Protein AF-A0A3M1Q0U5-F1 (afdb_monomer_lite)

Sequence (50 aa):
MTSRLLRVLHGEVLHPPPVWLMRQAGRYLPEYRAVRARFPDFLSLVHDPE

Secondary structure (DSSP, 8-state):
---HHHHHHTT---SSPP---TT-SSTTSHHHHHHHHTSSSHHHHHT---

Structure (mmCIF, N/CA/C/O backbone):
data_AF-A0A3M1Q0U5-F1
#
_entry.id   AF-A0A3M1Q0U5-F1
#
loop_
_atom_site.group_PDB
_atom_site.id
_atom_site.type_symbol
_atom_site.label_atom_id
_atom_site.label_alt_id
_atom_site.label_comp_id
_atom_site.label_asym_id
_atom_site.label_entity_id
_atom_site.label_seq_id
_atom_site.pdbx_PDB_ins_code
_atom_site.Cartn_x
_atom_site.Cartn_y
_atom_site.Cartn_z
_atom_site.occupancy
_atom_site.B_iso_or_equiv
_atom_site.auth_seq_id
_atom_site.auth_comp_id
_atom_site.auth_asym_id
_atom_site.auth_atom_id
_atom_site.pdbx_PDB_model_num
ATOM 1 N N . MET A 1 1 ? -15.548 17.869 2.597 1.00 57.72 1 MET A N 1
ATOM 2 C CA . MET A 1 1 ? -16.050 16.532 2.995 1.00 57.72 1 MET A CA 1
ATOM 3 C C . MET A 1 1 ? -14.856 15.663 3.357 1.00 57.72 1 MET A C 1
ATOM 5 O O . MET A 1 1 ? -13.999 15.463 2.508 1.00 57.72 1 MET A O 1
ATOM 9 N N . THR A 1 2 ? -14.753 15.211 4.606 1.00 75.06 2 THR A N 1
ATOM 10 C CA . THR A 1 2 ? -13.621 14.404 5.100 1.00 75.06 2 THR A CA 1
ATOM 11 C C . THR A 1 2 ? -13.767 12.945 4.648 1.00 75.06 2 THR A C 1
ATOM 13 O O . THR A 1 2 ? -14.872 12.400 4.689 1.00 75.06 2 THR A O 1
ATOM 16 N N . SER A 1 3 ? -12.685 12.302 4.188 1.00 92.94 3 SER A N 1
ATOM 17 C CA . SER A 1 3 ? -12.740 10.919 3.680 1.00 92.94 3 SER A CA 1
ATOM 18 C C . SER A 1 3 ? -13.137 9.912 4.776 1.00 92.94 3 SER A C 1
ATOM 20 O O . SER A 1 3 ? -12.877 10.135 5.960 1.00 92.94 3 SER A O 1
ATOM 22 N N . ARG A 1 4 ? -13.748 8.773 4.400 1.00 95.00 4 ARG A N 1
ATOM 23 C CA . ARG A 1 4 ? -14.138 7.713 5.363 1.00 95.00 4 ARG A CA 1
ATOM 24 C C . ARG A 1 4 ? -12.946 7.180 6.160 1.00 95.00 4 ARG A C 1
ATOM 26 O O . ARG A 1 4 ? -13.109 6.862 7.331 1.00 95.00 4 ARG A O 1
ATOM 33 N N . LEU A 1 5 ? -11.769 7.107 5.535 1.00 95.81 5 LEU A N 1
ATOM 34 C CA . LEU A 1 5 ? -10.536 6.680 6.195 1.00 95.81 5 LEU A CA 1
ATOM 35 C C . LEU A 1 5 ? -10.167 7.631 7.338 1.00 95.81 5 LEU A C 1
ATOM 37 O O . LEU A 1 5 ? -9.964 7.185 8.461 1.00 95.81 5 LEU A O 1
ATOM 41 N N . LEU A 1 6 ? -10.145 8.938 7.066 1.00 96.06 6 LEU A N 1
ATOM 42 C CA . LEU A 1 6 ? -9.794 9.946 8.067 1.00 96.06 6 LEU A CA 1
ATOM 43 C C . LEU A 1 6 ? -10.782 9.957 9.240 1.00 96.06 6 LEU A C 1
ATOM 45 O O . LEU A 1 6 ? -10.364 10.061 10.383 1.00 96.06 6 LEU A O 1
ATOM 49 N N . ARG A 1 7 ? -12.081 9.775 8.979 1.00 96.62 7 ARG A N 1
ATOM 50 C CA . ARG A 1 7 ? -13.111 9.686 10.030 1.00 96.62 7 ARG A CA 1
ATOM 51 C C . ARG A 1 7 ? -12.868 8.530 11.005 1.00 96.62 7 ARG A C 1
ATOM 53 O O . ARG A 1 7 ? -12.919 8.734 12.213 1.00 96.62 7 ARG A O 1
ATOM 60 N N . VAL A 1 8 ? -12.539 7.339 10.492 1.00 96.12 8 VAL A N 1
ATOM 61 C CA . VAL A 1 8 ? -12.201 6.186 11.349 1.00 96.12 8 VAL A CA 1
ATOM 62 C C . VAL A 1 8 ? -10.905 6.424 12.121 1.00 96.12 8 VAL A C 1
ATOM 64 O O . VAL A 1 8 ? -10.834 6.090 13.300 1.00 96.12 8 VAL A O 1
ATOM 67 N N . LEU A 1 9 ? -9.905 7.064 11.506 1.00 95.88 9 LEU A N 1
ATOM 68 C CA . LEU A 1 9 ? -8.668 7.452 12.200 1.00 95.88 9 LEU A CA 1
ATOM 69 C C . LEU A 1 9 ? -8.899 8.510 13.295 1.00 95.88 9 LEU A C 1
ATOM 71 O O . LEU A 1 9 ? -8.120 8.581 14.240 1.00 95.88 9 LEU A O 1
ATOM 75 N N . HIS A 1 10 ? -9.982 9.286 13.205 1.00 96.56 10 HIS A N 1
ATOM 76 C CA . HIS A 1 10 ? -10.438 10.209 14.249 1.00 96.56 10 HIS A CA 1
ATOM 77 C C . HIS A 1 10 ? -11.326 9.554 15.325 1.00 96.56 10 HIS A C 1
ATOM 79 O O . HIS A 1 10 ? -11.816 10.250 16.211 1.00 96.56 10 HIS A O 1
ATOM 85 N N . GLY A 1 11 ? -11.518 8.232 15.286 1.00 96.31 11 GLY A N 1
ATOM 86 C CA . GLY A 1 11 ? -12.257 7.483 16.307 1.00 96.31 11 GLY A CA 1
ATOM 87 C C . GLY A 1 11 ? -13.750 7.300 16.024 1.00 96.31 11 GLY A C 1
ATOM 88 O O . GLY A 1 11 ? -14.458 6.740 16.859 1.00 96.31 11 GLY A O 1
ATOM 89 N N . GLU A 1 12 ? -14.251 7.724 14.859 1.00 97.50 12 GLU A N 1
ATOM 90 C CA . GLU A 1 12 ? -15.629 7.423 14.463 1.00 97.50 12 GLU A CA 1
ATOM 91 C C . GLU A 1 12 ? -15.786 5.940 14.087 1.00 97.50 12 GLU A C 1
ATOM 93 O O . GLU A 1 12 ? -15.049 5.408 13.254 1.00 97.50 12 GLU A O 1
ATOM 98 N N . VAL A 1 13 ? -16.809 5.275 14.630 1.00 96.75 13 VAL A N 1
ATOM 99 C CA . VAL A 1 13 ? -17.179 3.912 14.220 1.00 96.75 13 VAL A CA 1
ATOM 100 C C . VAL A 1 13 ? -18.030 3.982 12.951 1.00 96.75 13 VAL A C 1
ATOM 102 O O . VAL A 1 13 ? -19.142 4.506 12.970 1.00 96.75 13 VAL A O 1
ATOM 105 N N . LEU A 1 14 ? -17.524 3.438 11.839 1.00 96.31 14 LEU A N 1
ATOM 106 C CA . LEU A 1 14 ? -18.234 3.392 10.555 1.00 96.31 14 LEU A CA 1
ATOM 107 C C . LEU A 1 14 ? -18.560 1.958 10.134 1.00 96.31 14 LEU A C 1
ATOM 109 O O . LEU A 1 14 ? -17.723 1.066 10.254 1.00 96.31 14 LEU A O 1
ATOM 113 N N . HIS A 1 15 ? -19.740 1.766 9.532 1.00 95.69 15 HIS A N 1
ATOM 114 C CA . HIS A 1 15 ? -20.124 0.516 8.876 1.00 95.69 15 HIS A CA 1
ATOM 115 C C . HIS A 1 15 ? -20.472 0.761 7.392 1.00 95.69 15 HIS A C 1
ATOM 117 O O . HIS A 1 15 ? -21.265 1.652 7.078 1.00 95.69 15 HIS A O 1
ATOM 123 N N . PRO A 1 16 ? -19.895 -0.000 6.445 1.00 93.19 16 PRO A N 1
ATOM 124 C CA . PRO A 1 16 ? -18.704 -0.838 6.620 1.00 93.19 16 PRO A CA 1
ATOM 125 C C . PRO A 1 16 ? -17.453 0.002 6.953 1.00 93.19 16 PRO A C 1
ATOM 127 O O . PRO A 1 16 ? -17.402 1.189 6.584 1.00 93.19 16 PRO A O 1
ATOM 130 N N . PRO A 1 17 ? -16.448 -0.584 7.633 1.00 95.19 17 PRO A N 1
ATOM 131 C CA . PRO A 1 17 ? -15.165 0.074 7.826 1.00 95.19 17 PRO A CA 1
ATOM 132 C C . PRO A 1 17 ? -14.457 0.245 6.470 1.00 95.19 17 PRO A C 1
ATOM 134 O O . PRO A 1 17 ? -14.592 -0.611 5.590 1.00 95.19 17 PRO A O 1
ATOM 137 N N . PRO A 1 18 ? -13.719 1.346 6.2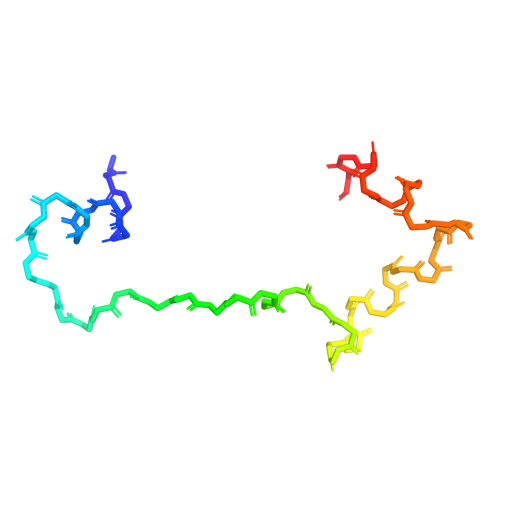57 1.00 96.38 18 PRO A N 1
ATOM 138 C CA . PRO A 1 18 ? -12.875 1.490 5.081 1.00 96.38 18 PRO A CA 1
ATOM 139 C C . PRO A 1 18 ? -11.738 0.462 5.133 1.00 96.38 18 PRO A C 1
ATOM 141 O O . PRO A 1 18 ? -11.175 0.202 6.196 1.00 96.38 18 PRO A O 1
ATOM 144 N N . VAL A 1 19 ? -11.381 -0.099 3.980 1.00 95.75 19 VAL A N 1
ATOM 145 C CA . VAL A 1 19 ? -10.314 -1.099 3.850 1.00 95.75 19 VAL A CA 1
ATOM 146 C C . VAL A 1 19 ? -9.280 -0.602 2.850 1.00 95.75 19 VAL A C 1
ATOM 148 O O . VAL A 1 19 ? -9.618 0.039 1.856 1.00 95.75 19 VAL A O 1
ATOM 151 N N . TRP A 1 20 ? -8.018 -0.917 3.119 1.00 95.69 20 TRP A N 1
ATOM 152 C CA . TRP A 1 20 ? -6.901 -0.751 2.200 1.00 95.69 20 TRP A CA 1
ATOM 153 C C . TRP A 1 20 ? -5.977 -1.961 2.341 1.00 95.69 20 TRP A C 1
ATOM 155 O O . TRP A 1 20 ? -5.939 -2.593 3.399 1.00 95.69 20 TRP A O 1
ATOM 165 N N . LEU A 1 2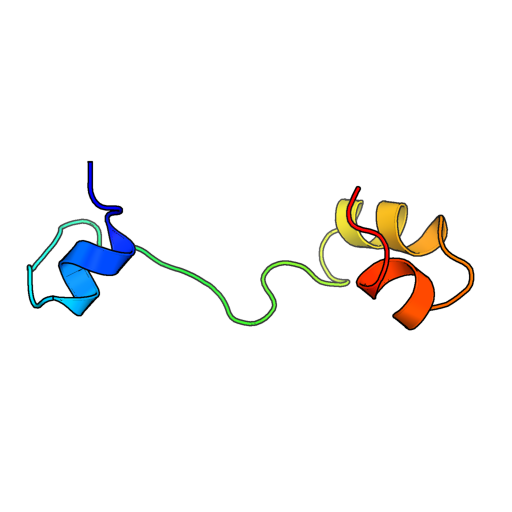1 ? -5.239 -2.292 1.283 1.00 96.88 21 LEU A N 1
ATOM 166 C CA . LEU A 1 21 ? -4.270 -3.384 1.319 1.00 96.88 21 LEU A CA 1
ATOM 167 C C . LEU A 1 21 ? -2.862 -2.833 1.108 1.00 96.88 21 LEU A C 1
ATOM 169 O O . LEU A 1 21 ? -2.608 -2.038 0.196 1.00 96.88 21 LEU A O 1
ATOM 173 N N . MET A 1 22 ? -1.916 -3.296 1.925 1.00 97.31 22 MET A N 1
ATOM 174 C CA . MET A 1 22 ? -0.505 -3.033 1.665 1.00 97.31 22 MET A CA 1
ATOM 175 C C . MET A 1 22 ? -0.134 -3.625 0.304 1.00 97.31 22 MET A C 1
ATOM 177 O O . MET A 1 22 ? -0.410 -4.790 0.031 1.00 97.31 22 MET A O 1
ATOM 181 N N . ARG A 1 23 ? 0.515 -2.815 -0.543 1.00 95.38 23 ARG A N 1
ATOM 182 C CA . ARG A 1 23 ? 0.913 -3.192 -1.913 1.00 95.38 23 ARG A CA 1
ATOM 183 C C . ARG A 1 23 ? -0.266 -3.554 -2.834 1.00 95.38 23 ARG A C 1
ATOM 185 O O . ARG A 1 23 ? -0.091 -4.358 -3.745 1.00 95.38 23 ARG A O 1
ATOM 192 N N . GLN A 1 24 ? -1.428 -2.918 -2.651 1.00 96.88 24 GLN A N 1
ATOM 193 C CA . GLN A 1 24 ? -2.591 -3.065 -3.545 1.00 96.88 24 GLN A CA 1
ATOM 194 C C . GLN A 1 24 ? -2.310 -2.710 -5.018 1.00 96.88 24 GLN A C 1
ATOM 196 O O . GLN A 1 24 ? -3.004 -3.174 -5.910 1.00 96.88 24 GLN A O 1
ATOM 201 N N . ALA A 1 25 ? -1.291 -1.893 -5.293 1.00 96.00 25 ALA A N 1
ATOM 202 C CA . ALA A 1 25 ? -0.787 -1.664 -6.643 1.00 96.00 25 ALA A CA 1
ATOM 203 C C . ALA A 1 25 ? 0.523 -2.440 -6.810 1.00 96.00 25 ALA A C 1
ATOM 205 O O . ALA A 1 25 ? 1.563 -2.050 -6.274 1.00 96.00 25 ALA A O 1
ATOM 206 N N . GLY A 1 26 ? 0.473 -3.573 -7.509 1.00 95.12 26 GLY A N 1
ATOM 207 C CA . GLY A 1 26 ? 1.639 -4.434 -7.656 1.00 95.12 26 GLY A CA 1
ATOM 208 C C . GLY A 1 26 ? 1.523 -5.445 -8.787 1.00 95.12 26 GLY A C 1
ATOM 209 O O . GLY A 1 26 ? 0.518 -5.531 -9.483 1.00 95.12 26 GLY A O 1
ATOM 210 N N . ARG A 1 27 ? 2.577 -6.253 -8.946 1.00 95.94 27 ARG A N 1
ATOM 211 C CA . ARG A 1 27 ? 2.784 -7.178 -10.080 1.00 95.94 27 ARG A CA 1
ATOM 212 C C . ARG A 1 27 ? 1.692 -8.235 -10.279 1.00 95.94 27 ARG A C 1
ATOM 214 O O . ARG A 1 27 ? 1.656 -8.853 -11.338 1.00 95.94 27 ARG A O 1
ATOM 221 N N . TYR A 1 28 ? 0.846 -8.464 -9.278 1.00 96.19 28 TYR A N 1
ATOM 222 C CA . TYR A 1 28 ? -0.284 -9.381 -9.402 1.00 96.19 28 TYR A CA 1
ATOM 223 C C . TYR A 1 28 ? -1.382 -8.822 -10.324 1.00 96.19 28 TYR A C 1
ATOM 225 O O . TYR A 1 28 ? -2.091 -9.602 -10.952 1.00 96.19 28 TYR A O 1
ATOM 233 N N . LEU A 1 29 ? -1.477 -7.494 -10.461 1.00 98.06 29 LEU A N 1
ATOM 234 C CA . LEU A 1 29 ? -2.382 -6.830 -11.395 1.00 98.06 29 LEU A CA 1
ATOM 235 C C . LEU A 1 29 ? -1.772 -6.821 -12.810 1.00 98.06 29 LEU A C 1
ATOM 237 O O . LEU A 1 29 ? -0.649 -6.328 -12.992 1.00 98.06 29 LEU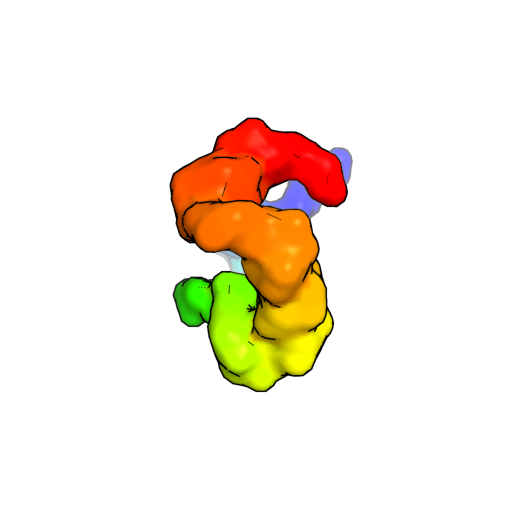 A O 1
ATOM 241 N N . PRO A 1 30 ? -2.458 -7.365 -13.833 1.00 97.88 30 PRO A N 1
ATOM 242 C CA . PRO A 1 30 ? -2.029 -7.262 -15.229 1.00 97.88 30 PRO A CA 1
ATOM 243 C C . PRO A 1 30 ? -1.825 -5.814 -15.696 1.00 97.88 30 PRO A C 1
ATOM 245 O O . PRO A 1 30 ? -0.850 -5.532 -16.389 1.00 97.88 30 PRO A O 1
ATOM 248 N N . GLU A 1 31 ? -2.677 -4.892 -15.256 1.00 97.62 31 GLU A N 1
ATOM 249 C CA . GLU A 1 31 ? -2.646 -3.471 -15.615 1.00 97.62 31 GLU A CA 1
ATOM 250 C C . GLU A 1 31 ? -1.382 -2.797 -15.076 1.00 97.62 31 GLU A C 1
ATOM 252 O O . GLU A 1 31 ? -0.693 -2.083 -15.803 1.00 97.62 31 GLU A O 1
ATOM 257 N N . TYR A 1 32 ? -1.002 -3.102 -13.830 1.00 96.88 32 TYR A N 1
ATOM 258 C CA . TYR A 1 32 ? 0.253 -2.619 -13.249 1.00 96.88 32 TYR A CA 1
ATOM 259 C C . TYR A 1 32 ? 1.466 -3.119 -14.044 1.00 96.88 32 TYR A C 1
ATOM 261 O O . TYR A 1 32 ? 2.412 -2.368 -14.282 1.00 96.88 32 TYR A O 1
ATOM 269 N N . ARG A 1 33 ? 1.453 -4.387 -14.483 1.00 96.25 33 ARG A N 1
ATOM 270 C CA . ARG A 1 33 ? 2.534 -4.948 -15.312 1.00 96.25 33 ARG A CA 1
ATOM 271 C C . ARG A 1 33 ? 2.619 -4.263 -16.676 1.00 96.25 33 ARG A C 1
ATOM 273 O O . ARG A 1 33 ? 3.728 -3.980 -17.120 1.00 96.25 33 ARG A O 1
ATOM 280 N N . ALA A 1 34 ? 1.480 -3.972 -17.304 1.00 97.25 34 ALA A N 1
ATOM 281 C CA . ALA A 1 34 ? 1.431 -3.255 -18.575 1.00 97.25 34 ALA A CA 1
ATOM 282 C C . ALA A 1 34 ? 2.005 -1.837 -18.444 1.00 97.25 34 ALA A C 1
ATOM 284 O O . ALA A 1 34 ? 2.861 -1.449 -19.234 1.00 97.25 34 ALA A O 1
ATOM 285 N N . VAL A 1 35 ? 1.616 -1.102 -17.395 1.00 95.69 35 VAL A N 1
ATOM 286 C CA . VA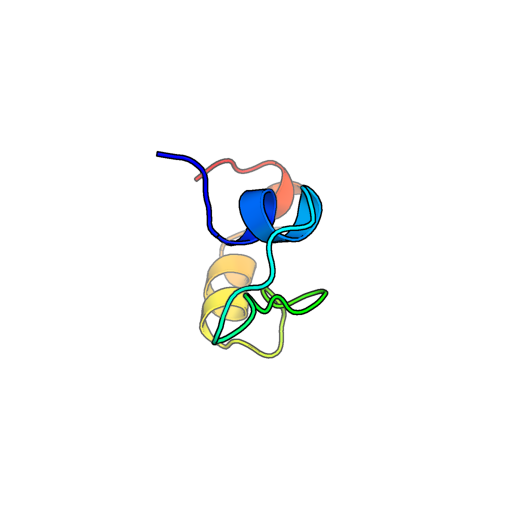L A 1 35 ? 2.181 0.220 -17.076 1.00 95.69 35 VAL A CA 1
ATOM 287 C C . VAL A 1 35 ? 3.690 0.129 -16.862 1.00 95.69 35 VAL A C 1
ATOM 289 O O . VAL A 1 35 ? 4.442 0.868 -17.494 1.00 95.69 35 VAL A O 1
ATOM 292 N N . ARG A 1 36 ? 4.140 -0.816 -16.027 1.00 94.69 36 ARG A N 1
ATOM 293 C CA . ARG A 1 36 ? 5.554 -1.026 -15.689 1.00 94.69 36 ARG A CA 1
ATOM 294 C C . ARG A 1 36 ? 6.427 -1.308 -16.913 1.00 94.69 36 ARG A C 1
ATOM 296 O O . ARG A 1 36 ? 7.572 -0.865 -16.916 1.00 94.69 36 ARG A O 1
ATOM 303 N N . ALA A 1 37 ? 5.901 -2.025 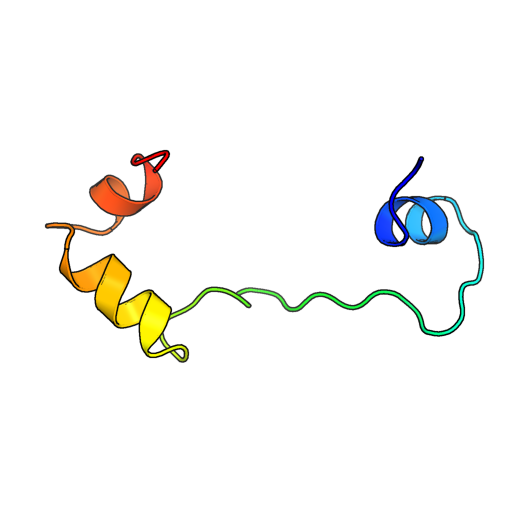-17.907 1.00 96.06 37 ALA A N 1
ATOM 304 C CA . ALA A 1 37 ? 6.610 -2.387 -19.135 1.00 96.06 37 ALA A CA 1
ATOM 305 C C . ALA A 1 37 ? 6.893 -1.193 -20.063 1.00 96.06 37 ALA A C 1
ATOM 307 O O . ALA A 1 37 ? 7.746 -1.303 -20.938 1.00 96.06 37 ALA A O 1
ATOM 308 N N . ARG A 1 38 ? 6.211 -0.054 -19.869 1.00 96.31 38 ARG A N 1
ATOM 309 C CA . ARG A 1 38 ? 6.457 1.183 -20.633 1.00 96.31 38 ARG A CA 1
ATOM 310 C C . ARG A 1 38 ? 7.722 1.923 -20.187 1.00 96.31 38 ARG A C 1
ATOM 312 O O . ARG A 1 38 ? 8.213 2.765 -20.928 1.00 96.31 38 ARG A O 1
ATOM 319 N N . PHE A 1 39 ? 8.243 1.616 -18.997 1.00 96.31 39 PHE A N 1
ATOM 320 C CA . PHE A 1 39 ? 9.388 2.305 -18.402 1.00 96.31 39 PHE A CA 1
ATOM 321 C C . PHE A 1 39 ? 10.649 1.435 -18.442 1.00 96.31 39 PHE A C 1
ATOM 323 O O . PHE A 1 39 ? 10.558 0.229 -18.196 1.00 96.31 39 PHE A O 1
ATOM 330 N N . PRO A 1 40 ? 11.835 2.032 -18.660 1.00 94.00 40 PRO A N 1
ATOM 331 C CA . PRO A 1 40 ? 13.094 1.291 -18.763 1.00 94.00 40 PRO A CA 1
ATOM 332 C C . PRO A 1 40 ? 13.492 0.610 -17.444 1.00 94.00 40 PRO A C 1
ATOM 334 O O . PRO A 1 40 ? 13.946 -0.532 -17.428 1.00 94.00 40 PRO A O 1
ATOM 337 N N . ASP A 1 41 ? 13.269 1.277 -16.313 1.00 94.38 41 ASP A N 1
ATOM 338 C CA . ASP A 1 41 ? 13.601 0.782 -14.978 1.00 94.38 41 ASP A CA 1
ATOM 339 C C . ASP A 1 41 ? 12.553 1.235 -13.950 1.00 94.38 41 ASP A C 1
ATOM 341 O O . ASP A 1 41 ? 11.573 1.900 -14.288 1.00 94.38 41 ASP A O 1
ATOM 345 N N . PHE A 1 42 ? 12.682 0.760 -12.711 1.00 93.19 42 PHE A N 1
ATOM 346 C CA . PHE A 1 42 ? 11.652 0.953 -11.691 1.00 93.19 42 PHE A CA 1
ATOM 347 C C . PHE A 1 42 ? 11.652 2.373 -11.131 1.00 93.19 42 PHE A C 1
ATOM 349 O O . PHE A 1 42 ? 10.580 2.896 -10.848 1.00 93.19 42 PHE A O 1
ATOM 356 N N . LEU A 1 43 ? 12.824 2.992 -10.992 1.00 96.12 43 LEU A N 1
ATOM 357 C CA . LEU A 1 43 ? 12.927 4.360 -10.495 1.00 96.12 43 LEU A CA 1
ATOM 358 C C . LEU A 1 43 ? 12.333 5.331 -11.508 1.00 96.12 43 LEU A C 1
ATOM 360 O O . LEU A 1 43 ? 11.590 6.220 -11.111 1.00 96.12 43 LEU A O 1
ATOM 364 N N . SER A 1 44 ? 12.563 5.091 -12.800 1.00 95.94 44 SER A N 1
ATOM 365 C CA . SER A 1 44 ? 11.934 5.849 -13.882 1.00 95.94 44 SER A CA 1
ATOM 366 C C . SER A 1 44 ? 10.405 5.841 -13.778 1.00 95.94 44 SER A C 1
ATOM 368 O O . SER A 1 44 ? 9.794 6.891 -13.903 1.00 95.94 44 SER A O 1
ATOM 370 N N . LEU A 1 45 ? 9.787 4.693 -13.466 1.00 95.69 45 LEU A N 1
ATOM 371 C CA . LEU A 1 45 ? 8.340 4.617 -13.208 1.00 95.69 45 LEU A CA 1
ATOM 372 C C . LEU A 1 45 ? 7.926 5.396 -11.947 1.00 95.69 45 LEU A C 1
ATOM 374 O O . LEU A 1 45 ? 6.884 6.029 -11.936 1.00 95.69 45 LEU A O 1
ATOM 378 N N . VAL A 1 46 ? 8.689 5.299 -10.856 1.00 95.31 46 VAL A N 1
ATOM 379 C CA . VAL A 1 46 ? 8.326 5.928 -9.569 1.00 95.31 46 VAL A CA 1
ATOM 380 C C . VAL A 1 46 ? 8.456 7.454 -9.612 1.00 95.31 46 VAL A C 1
ATOM 382 O O . VAL A 1 46 ? 7.767 8.146 -8.865 1.00 95.31 46 VAL A O 1
ATOM 385 N N . HIS A 1 47 ? 9.344 7.974 -10.456 1.00 96.38 47 HIS A N 1
ATOM 386 C CA . HIS A 1 47 ? 9.552 9.408 -10.641 1.00 96.38 47 HIS A CA 1
ATOM 387 C C . HIS A 1 47 ? 8.650 10.030 -11.712 1.00 96.38 47 HIS A C 1
ATOM 389 O O . HIS A 1 47 ? 8.680 11.248 -11.876 1.00 96.38 47 HIS A O 1
ATOM 395 N N . ASP A 1 48 ? 7.853 9.220 -12.404 1.00 95.00 48 ASP A N 1
ATOM 396 C CA . ASP A 1 48 ? 6.870 9.677 -13.376 1.00 95.00 48 ASP A CA 1
ATOM 397 C C . ASP A 1 48 ? 5.547 10.017 -12.657 1.00 95.00 48 ASP A C 1
ATOM 399 O O . ASP A 1 48 ? 4.994 9.157 -11.966 1.00 95.00 48 ASP A O 1
ATOM 403 N N . PRO A 1 49 ? 5.066 11.273 -12.721 1.00 94.50 49 PRO A N 1
ATOM 404 C CA . PRO A 1 49 ? 3.837 11.691 -12.047 1.00 94.50 49 PRO A CA 1
ATOM 405 C C . PRO A 1 49 ? 2.551 11.402 -12.842 1.00 94.50 49 PRO A C 1
ATOM 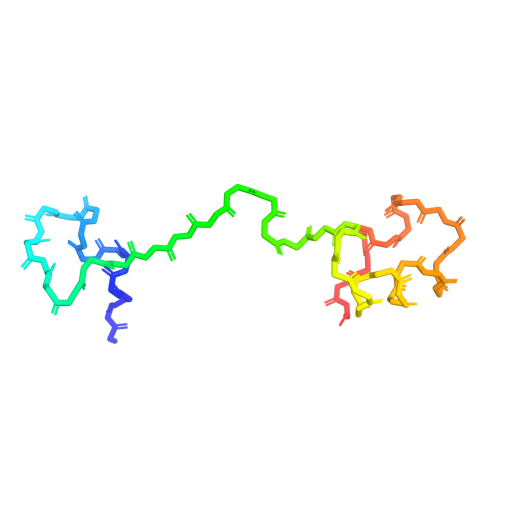407 O O . PRO A 1 49 ? 1.468 11.662 -12.313 1.00 94.50 49 PRO A O 1
ATOM 410 N N . GLU A 1 50 ? 2.666 10.920 -14.084 1.00 86.31 50 GLU A N 1
ATOM 411 C CA . GLU A 1 50 ? 1.550 10.604 -14.992 1.00 86.31 50 GLU A CA 1
ATOM 412 C C . GLU A 1 50 ? 1.013 9.170 -14.791 1.00 86.31 50 GLU A C 1
ATOM 414 O O . GLU A 1 50 ? -0.219 8.978 -14.930 1.00 86.31 50 GLU A O 1
#

Foldseek 3Di:
DDDLQVCVVVVDDDVPRDDDDDCPQDDVDPVSVVLCVVAPDDVRSVPDPD

pLDDT: mean 94.52, std 6.24, range [57.72, 98.06]

Radius of gyration: 16.12 Å; chains: 1; bounding box: 34×26×37 Å